Protein AF-A0AAX3D182-F1 (afdb_monomer)

Radius of gyration: 14.65 Å; Cα contacts (8 Å, |Δi|>4): 169; chains: 1; bounding box: 36×38×27 Å

Secondary structure (DSSP, 8-state):
--GGG--TT-EEEEEEEEESTTSS-EEEEEEEEEEEEE-SSEEEEESTTPPPEEEEHHHHTT-BSSPPPEEE-GGG-EEE--HHHHHHHT-

Structure (mmCIF, N/CA/C/O backbone):
data_AF-A0AAX3D182-F1
#
_entry.id   AF-A0AAX3D182-F1
#
loop_
_atom_site.group_PDB
_atom_site.id
_atom_site.type_symbol
_atom_site.label_atom_id
_atom_site.label_alt_id
_atom_site.label_comp_id
_atom_site.label_asym_id
_atom_site.label_entity_id
_atom_site.label_seq_id
_atom_site.pdbx_PDB_ins_code
_atom_site.Cartn_x
_atom_site.Cartn_y
_atom_site.Cartn_z
_atom_site.occupancy
_atom_site.B_iso_or_equiv
_atom_site.auth_seq_id
_atom_site.auth_comp_id
_atom_site.auth_asym_id
_atom_site.auth_atom_id
_atom_site.pdbx_PDB_model_num
ATOM 1 N N . MET A 1 1 ? -2.484 -6.531 2.171 1.00 89.94 1 MET A N 1
ATOM 2 C CA . MET A 1 1 ? -2.844 -7.701 1.336 1.00 89.94 1 MET A CA 1
ATOM 3 C C . MET A 1 1 ? -1.774 -8.779 1.458 1.00 89.94 1 MET A C 1
ATOM 5 O O . MET A 1 1 ? -0.693 -8.464 1.944 1.00 89.94 1 MET A O 1
ATOM 9 N N . LYS A 1 2 ? -2.055 -10.022 1.051 1.00 92.12 2 LYS A N 1
ATOM 10 C CA . LYS A 1 2 ? -1.031 -11.073 0.878 1.00 92.12 2 LYS A CA 1
ATOM 11 C C . LYS A 1 2 ? -0.688 -11.231 -0.606 1.00 92.12 2 LYS A C 1
ATOM 13 O O . LYS A 1 2 ? -1.549 -10.960 -1.438 1.00 92.12 2 LYS A O 1
ATOM 18 N N . ILE A 1 3 ? 0.530 -11.678 -0.926 1.00 92.75 3 ILE A N 1
ATOM 19 C CA . ILE A 1 3 ? 0.955 -11.911 -2.321 1.00 92.75 3 ILE A CA 1
ATOM 20 C C . ILE A 1 3 ? 0.079 -12.970 -2.993 1.00 92.75 3 ILE A C 1
ATOM 22 O O . ILE A 1 3 ? -0.340 -12.771 -4.123 1.00 92.75 3 ILE A O 1
ATOM 26 N N . SER A 1 4 ? -0.315 -14.018 -2.266 1.00 92.94 4 SER A N 1
ATOM 27 C CA . SER A 1 4 ? -1.198 -15.083 -2.769 1.00 92.94 4 SER A CA 1
ATOM 28 C C . SER A 1 4 ? -2.601 -14.630 -3.202 1.00 92.94 4 SER A C 1
ATOM 30 O O . SER A 1 4 ? -3.369 -15.438 -3.706 1.00 92.94 4 SER A O 1
ATOM 32 N N . GLN A 1 5 ? -2.967 -13.368 -2.961 1.00 93.19 5 GLN A N 1
ATOM 33 C CA . GLN A 1 5 ? -4.242 -12.773 -3.380 1.00 93.19 5 GLN A CA 1
ATOM 34 C C . GLN A 1 5 ? -4.079 -11.827 -4.579 1.00 93.19 5 GLN A C 1
ATOM 36 O O . GLN A 1 5 ? -5.032 -11.132 -4.929 1.00 93.19 5 GLN A O 1
ATOM 41 N N . LEU A 1 6 ? -2.863 -11.709 -5.117 1.00 95.06 6 LEU A N 1
ATOM 42 C CA . LEU A 1 6 ? -2.522 -10.818 -6.215 1.00 95.06 6 LEU A CA 1
ATOM 43 C C . LEU A 1 6 ? -2.352 -11.613 -7.499 1.00 95.06 6 LEU A C 1
ATOM 45 O O . LEU A 1 6 ? -1.780 -12.698 -7.505 1.00 95.06 6 LEU A O 1
ATOM 49 N N . GLU A 1 7 ? -2.792 -11.003 -8.588 1.00 96.25 7 GLU A N 1
ATOM 50 C CA . GLU A 1 7 ? -2.678 -11.533 -9.940 1.00 96.25 7 GLU A CA 1
ATOM 51 C C . GLU A 1 7 ? -2.149 -10.427 -10.859 1.00 96.25 7 GLU A C 1
ATOM 53 O 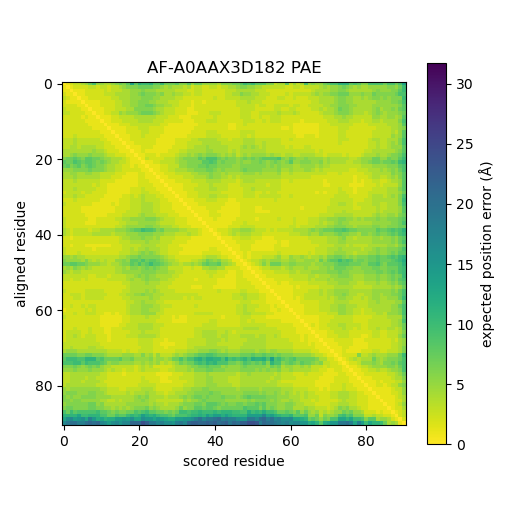O . GLU A 1 7 ? -2.362 -9.236 -10.602 1.00 96.25 7 GLU A O 1
ATOM 58 N N . ALA A 1 8 ? -1.450 -10.802 -11.930 1.00 96.62 8 ALA A N 1
ATOM 59 C CA . ALA A 1 8 ? -1.021 -9.848 -12.948 1.00 96.62 8 ALA A CA 1
ATOM 60 C C . ALA A 1 8 ? -2.240 -9.171 -13.602 1.00 96.62 8 ALA A C 1
ATOM 62 O O . ALA A 1 8 ? -3.269 -9.798 -13.837 1.00 96.62 8 ALA A O 1
ATOM 63 N N . GLY A 1 9 ? -2.144 -7.868 -13.860 1.00 95.44 9 GLY A N 1
ATOM 64 C CA . GLY A 1 9 ? -3.248 -7.028 -14.333 1.00 95.44 9 GLY A CA 1
ATOM 65 C C . GLY A 1 9 ? -4.187 -6.527 -13.228 1.00 95.44 9 GLY A C 1
ATOM 66 O O . GLY A 1 9 ? -4.967 -5.602 -13.463 1.00 95.44 9 GLY A O 1
ATOM 67 N N . MET A 1 10 ? -4.104 -7.067 -12.005 1.00 95.50 10 MET A N 1
ATOM 68 C CA . MET A 1 10 ? -4.949 -6.626 -10.897 1.00 95.50 10 MET A CA 1
ATOM 69 C C . MET A 1 10 ? -4.642 -5.173 -10.512 1.00 95.50 10 MET A C 1
ATOM 71 O O . MET A 1 10 ? -3.488 -4.784 -10.330 1.00 95.50 10 MET A O 1
ATOM 75 N N . SER A 1 11 ? -5.695 -4.376 -10.330 1.00 95.88 11 SER A N 1
ATOM 76 C CA . SER A 1 11 ? -5.591 -3.024 -9.777 1.00 95.88 11 SER A CA 1
ATOM 77 C C . SER A 1 11 ? -5.869 -3.041 -8.278 1.00 95.88 11 SER A C 1
ATOM 79 O O . SER A 1 11 ? -6.891 -3.550 -7.820 1.00 95.88 11 SER A O 1
ATOM 81 N N . VAL A 1 12 ? -4.948 -2.471 -7.511 1.00 96.50 12 VAL A N 1
ATOM 82 C CA . VAL A 1 12 ? -5.004 -2.366 -6.051 1.00 96.50 12 VAL A CA 1
ATOM 83 C C . VAL A 1 12 ? -4.675 -0.941 -5.625 1.00 96.50 12 VAL A C 1
ATOM 85 O O . VAL A 1 12 ? -4.251 -0.108 -6.421 1.00 96.50 12 VAL A O 1
ATOM 88 N N . TRP A 1 13 ? -4.863 -0.638 -4.348 1.00 97.38 13 TRP A N 1
ATOM 89 C CA . TRP A 1 13 ? -4.616 0.683 -3.789 1.00 97.38 13 TRP A CA 1
ATOM 90 C C . TRP A 1 13 ? -3.488 0.614 -2.774 1.00 97.38 13 TRP A C 1
ATOM 92 O O . TRP A 1 13 ? -3.619 -0.005 -1.712 1.00 97.38 13 TRP A O 1
ATOM 102 N N . SER A 1 14 ? -2.373 1.268 -3.095 1.00 95.94 14 SER A N 1
ATOM 103 C CA . SER A 1 14 ? -1.320 1.502 -2.114 1.00 95.94 14 SER A CA 1
ATOM 104 C C . SER A 1 14 ? -1.769 2.561 -1.117 1.00 95.94 14 SER A C 1
ATOM 106 O O . SER A 1 14 ? -2.445 3.522 -1.482 1.00 95.94 14 SER A O 1
ATOM 108 N N . VAL A 1 15 ? -1.407 2.370 0.149 1.00 96.56 15 VAL A N 1
ATOM 109 C CA . VAL A 1 15 ? -1.720 3.300 1.234 1.00 96.56 15 VAL A CA 1
ATOM 110 C C . VAL A 1 15 ? -0.426 3.601 1.966 1.00 96.56 15 VAL A C 1
ATOM 112 O O . VAL A 1 15 ? 0.201 2.692 2.510 1.00 96.56 15 VAL A O 1
ATOM 115 N N . SER A 1 16 ? -0.052 4.875 1.995 1.00 94.25 16 SER A N 1
ATOM 116 C CA . SER A 1 16 ? 1.189 5.343 2.610 1.00 94.25 16 SER A CA 1
ATOM 117 C C . SER A 1 16 ? 0.910 6.529 3.521 1.00 94.25 16 SER A C 1
ATOM 119 O O . SER A 1 16 ? 0.033 7.344 3.246 1.00 94.25 16 SER A O 1
ATOM 121 N N . ARG A 1 17 ? 1.674 6.645 4.610 1.00 95.06 17 ARG A N 1
ATOM 122 C CA . ARG A 1 17 ? 1.659 7.822 5.485 1.00 95.06 17 ARG A CA 1
ATOM 123 C C . ARG A 1 17 ? 2.929 8.626 5.243 1.00 95.06 17 ARG A C 1
ATOM 125 O O . ARG A 1 17 ? 4.023 8.094 5.402 1.00 95.06 17 ARG A O 1
ATOM 132 N N . VAL A 1 18 ? 2.781 9.896 4.888 1.00 95.38 18 VAL A N 1
ATOM 133 C CA . VAL A 1 18 ? 3.896 10.793 4.546 1.00 95.38 18 VAL A CA 1
ATOM 134 C C . VAL A 1 18 ? 3.774 12.114 5.298 1.00 95.38 18 VAL A C 1
ATOM 136 O O . VAL A 1 18 ? 2.723 12.412 5.865 1.00 95.38 18 VAL A O 1
ATOM 139 N N . ASN A 1 19 ? 4.851 12.898 5.313 1.00 96.56 19 ASN A N 1
ATOM 140 C CA . ASN A 1 19 ? 4.779 14.299 5.723 1.00 96.56 19 ASN A CA 1
ATOM 141 C C . ASN A 1 19 ? 4.076 15.125 4.644 1.00 96.56 19 ASN A C 1
ATOM 143 O O . ASN A 1 19 ? 4.257 14.882 3.450 1.00 96.56 19 ASN A O 1
ATOM 147 N N . MET A 1 20 ? 3.310 16.128 5.060 1.00 94.38 20 MET A N 1
ATOM 148 C CA . MET A 1 20 ? 2.773 17.130 4.146 1.00 94.38 20 MET A CA 1
ATOM 149 C C . MET A 1 20 ? 3.880 18.113 3.766 1.00 94.38 20 MET A C 1
ATOM 151 O O . MET A 1 20 ? 4.147 19.074 4.491 1.00 94.38 20 MET A O 1
ATOM 155 N N . GLY A 1 21 ? 4.548 17.846 2.642 1.00 90.81 21 GLY A N 1
ATOM 156 C CA . GLY A 1 21 ? 5.693 18.635 2.189 1.00 90.81 21 GLY A CA 1
ATOM 157 C C . GLY A 1 21 ? 6.793 18.676 3.251 1.00 90.81 21 GLY A C 1
ATOM 158 O O . GLY A 1 21 ? 7.170 17.643 3.803 1.00 90.81 21 GLY A O 1
ATOM 159 N N . ASN A 1 22 ? 7.254 19.882 3.579 1.00 94.69 22 ASN A N 1
ATOM 160 C CA . ASN A 1 22 ? 8.323 20.108 4.556 1.00 94.69 22 ASN A CA 1
ATOM 161 C C . ASN A 1 22 ? 7.820 20.237 6.008 1.00 94.69 22 ASN A C 1
ATOM 163 O O . ASN A 1 22 ? 8.567 20.673 6.879 1.00 94.69 22 ASN A O 1
ATOM 167 N N . THR A 1 23 ? 6.559 19.897 6.289 1.00 92.75 23 THR A N 1
ATOM 168 C CA . THR A 1 23 ? 5.991 19.984 7.645 1.00 92.75 23 THR A CA 1
ATOM 169 C C . THR A 1 23 ? 6.161 18.680 8.430 1.00 92.75 23 THR A C 1
ATOM 171 O O . THR A 1 23 ? 6.456 17.621 7.875 1.00 92.75 23 THR A O 1
ATOM 174 N N . THR A 1 24 ? 5.928 18.736 9.742 1.00 94.06 24 THR A N 1
ATOM 175 C CA . THR A 1 24 ? 5.827 17.542 10.602 1.00 94.06 24 THR A CA 1
ATOM 176 C C . THR A 1 24 ? 4.438 16.895 10.562 1.00 94.06 24 THR A C 1
ATOM 178 O O . THR A 1 24 ? 4.260 15.791 11.084 1.00 94.06 24 THR A O 1
ATOM 181 N N . LEU A 1 25 ? 3.457 17.555 9.932 1.00 94.25 25 LEU A N 1
ATOM 182 C CA . LEU A 1 25 ? 2.087 17.069 9.821 1.00 94.25 25 LEU A CA 1
ATOM 183 C C . LEU A 1 25 ? 2.042 15.840 8.914 1.00 94.25 25 LEU A C 1
ATOM 185 O O . LEU A 1 25 ? 2.588 15.837 7.808 1.00 94.25 25 LEU A O 1
ATOM 189 N N . LYS A 1 26 ? 1.382 14.782 9.385 1.00 95.44 26 LYS A N 1
ATOM 190 C CA . LYS A 1 26 ? 1.256 13.522 8.653 1.00 95.44 26 LYS A CA 1
ATOM 191 C C . LYS A 1 26 ? -0.045 13.502 7.865 1.00 95.44 26 LYS A C 1
ATOM 193 O O . LYS A 1 26 ? -1.081 13.925 8.354 1.00 95.44 26 LYS A O 1
ATOM 198 N N . THR A 1 27 ? -0.001 12.928 6.673 1.00 97.25 27 THR A N 1
ATOM 199 C CA . THR A 1 27 ? -1.192 12.671 5.863 1.00 97.25 27 THR A CA 1
ATOM 200 C C . THR A 1 27 ? -1.138 11.271 5.268 1.00 97.25 27 THR A C 1
ATOM 202 O O . THR A 1 27 ? -0.056 10.711 5.054 1.00 97.25 27 THR A O 1
ATOM 205 N N . VAL A 1 28 ? -2.306 10.683 5.031 1.00 97.19 28 VAL A N 1
ATOM 206 C CA . VAL A 1 28 ? -2.451 9.430 4.292 1.00 97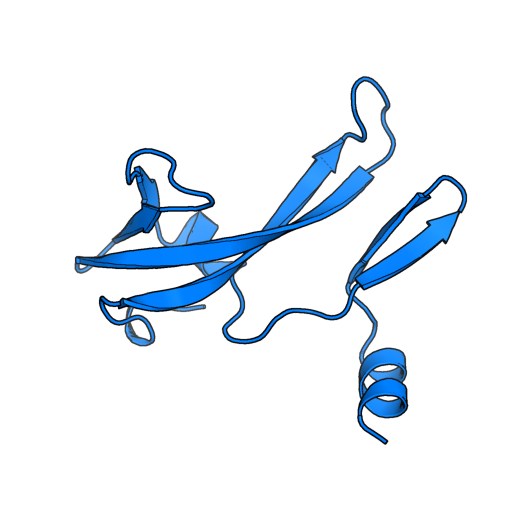.19 28 VAL A CA 1
ATOM 207 C C . VAL A 1 28 ? -2.628 9.740 2.810 1.00 97.19 28 VAL A C 1
ATOM 209 O O . VAL A 1 28 ? -3.547 10.453 2.419 1.00 97.19 28 VAL A O 1
ATOM 212 N N . VAL A 1 29 ? -1.770 9.151 1.983 1.00 94.94 29 VAL A N 1
ATOM 213 C CA . VAL A 1 29 ? -1.859 9.201 0.521 1.00 94.94 29 VAL A CA 1
ATOM 214 C C . VAL A 1 29 ? -2.224 7.827 -0.003 1.00 94.94 29 VAL A C 1
ATOM 216 O O . VAL A 1 29 ? -1.783 6.800 0.525 1.00 94.94 29 VAL A O 1
ATOM 219 N N . VAL A 1 30 ? -3.044 7.819 -1.047 1.00 96.00 30 VAL A N 1
ATOM 220 C CA . VAL A 1 30 ? -3.562 6.602 -1.656 1.00 96.00 30 VAL A CA 1
ATOM 221 C C . VAL A 1 30 ? -3.361 6.694 -3.159 1.00 96.00 30 VAL A C 1
ATOM 223 O O . VAL A 1 30 ? -3.821 7.649 -3.784 1.00 96.00 30 VAL A O 1
ATOM 226 N N . HIS A 1 31 ? -2.695 5.696 -3.736 1.00 94.88 31 HIS A N 1
ATOM 227 C CA . HIS A 1 31 ? -2.420 5.643 -5.172 1.00 94.88 31 HIS A CA 1
ATOM 228 C C . HIS A 1 31 ? -2.904 4.319 -5.764 1.00 94.88 31 HIS A C 1
ATOM 230 O O . HIS A 1 31 ? -2.653 3.274 -5.149 1.00 94.88 31 HIS A O 1
ATOM 236 N N . PRO A 1 32 ? -3.560 4.337 -6.939 1.00 95.94 32 PRO A N 1
ATOM 237 C CA . PRO A 1 32 ? -3.848 3.117 -7.671 1.00 95.94 32 PRO A CA 1
ATOM 238 C C . PRO A 1 32 ? -2.535 2.521 -8.185 1.00 95.94 32 PRO A C 1
ATOM 240 O O . PRO A 1 32 ? -1.673 3.228 -8.710 1.00 95.94 32 PRO A O 1
ATOM 243 N N . VAL A 1 33 ? -2.388 1.217 -8.006 1.00 96.50 33 VAL A N 1
ATOM 244 C CA . VAL A 1 33 ? -1.226 0.429 -8.400 1.00 96.50 33 VAL A CA 1
ATOM 245 C C . VAL A 1 33 ? -1.722 -0.741 -9.234 1.00 96.50 33 VAL A C 1
ATOM 247 O O . VAL A 1 33 ? -2.644 -1.443 -8.826 1.00 96.50 33 VAL A O 1
ATOM 250 N N . VAL A 1 34 ? -1.103 -0.952 -10.388 1.00 97.06 34 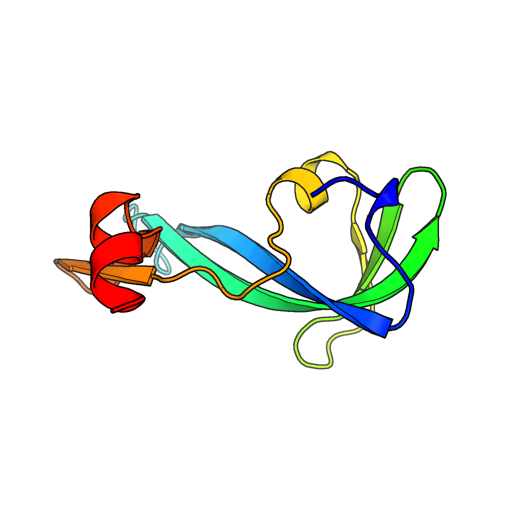VAL A N 1
ATOM 251 C CA . VAL A 1 34 ? -1.384 -2.082 -11.272 1.00 97.06 34 VAL A CA 1
ATOM 252 C C . VAL A 1 34 ? -0.264 -3.097 -11.116 1.00 97.06 34 VAL A C 1
ATOM 254 O O . VAL A 1 34 ? 0.915 -2.759 -11.258 1.00 97.06 34 VAL A O 1
ATOM 257 N N . ILE A 1 35 ? -0.633 -4.334 -10.802 1.00 97.44 35 ILE A N 1
ATOM 258 C CA . ILE A 1 35 ? 0.301 -5.455 -10.744 1.00 97.44 35 ILE A CA 1
ATOM 259 C C . ILE A 1 35 ? 0.671 -5.846 -12.173 1.00 97.44 35 ILE A C 1
ATOM 261 O O . ILE A 1 35 ? -0.205 -6.086 -12.996 1.00 97.44 35 ILE A O 1
ATOM 265 N N . VAL A 1 36 ? 1.964 -5.909 -12.466 1.00 97.38 36 VAL A N 1
ATOM 266 C CA . VAL A 1 36 ? 2.488 -6.337 -13.770 1.00 97.38 36 VAL A CA 1
ATOM 267 C C . VAL A 1 36 ? 2.891 -7.805 -13.705 1.00 97.38 36 VAL A C 1
ATOM 269 O O . VAL A 1 36 ? 2.518 -8.580 -14.574 1.00 97.38 36 VAL A O 1
ATOM 272 N N . GLU A 1 37 ? 3.585 -8.201 -12.636 1.00 97.25 37 GLU A N 1
ATOM 273 C CA . GLU A 1 37 ? 4.038 -9.578 -12.417 1.00 97.25 37 GLU A CA 1
ATOM 274 C C . GLU A 1 37 ? 3.915 -9.960 -10.942 1.00 97.25 37 GLU A C 1
ATOM 276 O O . GLU A 1 37 ? 4.066 -9.118 -10.048 1.00 97.25 37 GLU A O 1
ATOM 281 N N . VAL A 1 38 ? 3.698 -11.250 -10.692 1.00 97.06 38 VAL A N 1
ATOM 282 C CA . VAL A 1 38 ? 3.631 -11.839 -9.353 1.00 97.06 38 VAL A CA 1
ATOM 283 C C . VAL A 1 38 ? 4.706 -12.912 -9.243 1.00 97.06 38 VAL A C 1
ATOM 285 O O . VAL A 1 38 ? 4.791 -13.792 -10.092 1.00 97.06 38 VAL A O 1
ATOM 288 N N . HIS A 1 39 ? 5.514 -12.823 -8.191 1.00 95.81 39 HIS A N 1
ATOM 289 C CA . HIS A 1 39 ? 6.573 -13.769 -7.845 1.00 95.81 39 HIS A CA 1
ATOM 290 C C . HIS A 1 39 ? 6.334 -14.284 -6.419 1.00 95.81 39 HIS A C 1
ATOM 292 O O . HIS A 1 39 ? 5.558 -13.690 -5.669 1.00 95.81 39 HIS A O 1
ATOM 298 N N . ASP A 1 40 ? 7.041 -15.333 -5.999 1.00 91.88 40 ASP A N 1
ATOM 299 C CA . ASP A 1 40 ? 6.795 -15.984 -4.699 1.00 91.88 40 ASP A CA 1
ATOM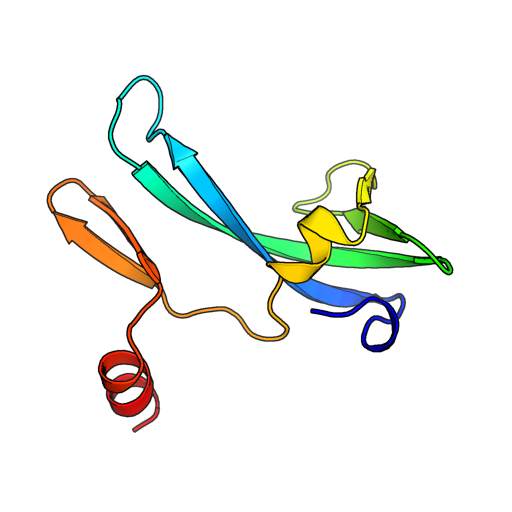 300 C C . ASP A 1 40 ? 6.924 -15.040 -3.490 1.00 91.88 40 ASP A C 1
ATOM 302 O O . ASP A 1 40 ? 6.175 -15.153 -2.524 1.00 91.88 40 ASP A O 1
ATOM 306 N N . ASN A 1 41 ? 7.867 -14.092 -3.536 1.00 94.00 41 ASN A N 1
ATOM 307 C CA . ASN A 1 41 ? 8.194 -13.205 -2.410 1.00 94.00 41 ASN A CA 1
ATOM 308 C C . ASN A 1 41 ? 8.015 -11.706 -2.705 1.00 94.00 41 ASN A C 1
ATOM 310 O O . ASN A 1 41 ? 8.284 -10.858 -1.845 1.00 94.00 41 ASN A O 1
ATOM 314 N N . HIS A 1 42 ? 7.619 -11.347 -3.926 1.00 95.94 42 HIS A N 1
ATOM 315 C CA . HIS A 1 42 ? 7.431 -9.956 -4.321 1.00 95.94 42 HIS A CA 1
ATOM 316 C C . HIS A 1 42 ? 6.489 -9.826 -5.516 1.00 95.94 42 HIS A C 1
ATOM 318 O O . HIS A 1 42 ? 6.181 -10.793 -6.200 1.00 95.94 42 HIS A O 1
ATOM 324 N N . VAL A 1 43 ? 6.074 -8.596 -5.802 1.00 97.12 43 VAL A N 1
ATOM 325 C CA . VAL A 1 43 ? 5.384 -8.259 -7.051 1.00 97.12 43 VAL A CA 1
ATOM 326 C C . VAL A 1 43 ? 6.134 -7.160 -7.781 1.00 97.12 43 VAL A C 1
ATOM 328 O O . VAL A 1 43 ? 6.783 -6.315 -7.153 1.00 97.12 43 VAL A O 1
ATOM 331 N N . ILE A 1 44 ? 6.030 -7.160 -9.104 1.00 97.69 44 ILE A N 1
ATOM 332 C CA . ILE A 1 44 ? 6.404 -6.017 -9.929 1.00 97.69 44 ILE A CA 1
ATOM 333 C C . ILE A 1 44 ? 5.126 -5.246 -10.217 1.00 97.69 44 ILE A C 1
ATOM 335 O O . ILE A 1 44 ? 4.154 -5.808 -10.717 1.00 97.69 44 ILE A O 1
ATOM 339 N N . ALA A 1 45 ? 5.101 -3.963 -9.872 1.00 97.06 45 ALA A N 1
ATOM 340 C CA . ALA A 1 45 ? 3.914 -3.142 -10.034 1.00 97.06 45 ALA A CA 1
ATOM 341 C C . ALA A 1 45 ? 4.258 -1.729 -10.498 1.00 97.06 45 ALA A C 1
ATOM 343 O O . ALA A 1 45 ? 5.348 -1.213 -10.241 1.00 97.06 45 ALA A O 1
ATOM 344 N N . THR A 1 46 ? 3.311 -1.089 -11.171 1.00 96.81 46 THR A N 1
ATOM 345 C CA . THR A 1 46 ? 3.421 0.294 -11.640 1.00 96.81 46 THR A CA 1
ATOM 346 C C . THR A 1 46 ? 2.285 1.138 -11.081 1.00 96.81 46 THR A C 1
ATOM 348 O O . THR A 1 46 ? 1.207 0.643 -10.757 1.00 96.81 46 THR A O 1
ATOM 351 N N . TRP A 1 47 ? 2.532 2.434 -10.952 1.00 93.81 47 TRP A N 1
ATOM 352 C CA . TRP A 1 47 ? 1.530 3.417 -10.580 1.00 93.81 47 TRP A CA 1
ATOM 353 C C . TRP A 1 47 ? 1.718 4.663 -11.442 1.00 93.81 47 TRP A C 1
ATOM 355 O O . TRP A 1 47 ? 2.849 5.087 -11.680 1.00 93.81 47 TRP A O 1
ATOM 365 N N . ASN A 1 48 ? 0.612 5.250 -11.904 1.00 89.31 48 ASN A N 1
ATOM 366 C CA . ASN A 1 48 ? 0.592 6.507 -12.663 1.00 89.31 48 ASN A CA 1
ATOM 367 C C . ASN A 1 48 ? 1.569 6.560 -13.861 1.00 89.31 48 ASN A C 1
ATOM 369 O O . ASN A 1 48 ? 2.247 7.563 -14.065 1.00 89.31 48 ASN A O 1
ATOM 373 N N . GLY A 1 49 ? 1.701 5.460 -14.611 1.00 85.44 49 GLY A N 1
ATOM 374 C CA . GLY A 1 49 ? 2.578 5.387 -15.788 1.00 85.44 49 GLY A CA 1
ATOM 375 C C . GLY A 1 49 ? 4.081 5.385 -15.486 1.00 85.44 49 GLY A C 1
ATOM 376 O O . GLY A 1 49 ? 4.887 5.402 -16.412 1.00 85.44 49 GLY A O 1
ATOM 377 N N . ASN A 1 50 ? 4.483 5.341 -14.213 1.00 92.75 50 ASN A N 1
ATOM 378 C CA . ASN A 1 50 ? 5.890 5.206 -13.850 1.00 92.75 50 ASN A CA 1
ATOM 379 C C . ASN A 1 50 ? 6.445 3.840 -14.277 1.00 92.75 50 ASN A C 1
ATOM 381 O O . ASN A 1 50 ? 5.710 2.856 -14.381 1.00 92.75 50 ASN A O 1
ATOM 385 N N . ALA A 1 51 ? 7.765 3.748 -14.444 1.00 95.38 51 ALA A N 1
ATOM 386 C CA . ALA A 1 51 ? 8.419 2.463 -14.678 1.00 95.38 51 ALA A CA 1
ATOM 387 C C . ALA A 1 51 ? 8.041 1.451 -13.571 1.00 95.38 51 ALA A C 1
ATOM 389 O O . ALA A 1 51 ? 8.041 1.832 -12.390 1.00 95.38 51 ALA A O 1
ATOM 390 N N . PRO A 1 52 ? 7.715 0.190 -13.916 1.00 96.69 52 PRO A N 1
ATOM 391 C CA . PRO A 1 52 ? 7.393 -0.832 -12.929 1.00 96.69 52 PRO A CA 1
ATOM 392 C C . PRO A 1 52 ? 8.530 -1.031 -11.923 1.00 96.69 52 PRO A C 1
ATOM 394 O O . PRO A 1 52 ? 9.710 -0.978 -12.269 1.00 96.69 52 PRO A O 1
ATOM 397 N N . ARG A 1 53 ? 8.174 -1.244 -10.655 1.00 96.94 53 ARG A N 1
ATOM 398 C CA . ARG A 1 53 ? 9.127 -1.447 -9.558 1.00 96.94 53 ARG A CA 1
ATOM 399 C C . ARG A 1 53 ? 8.776 -2.682 -8.747 1.00 96.94 53 ARG A C 1
ATOM 401 O O . ARG A 1 53 ? 7.616 -3.077 -8.660 1.00 96.94 53 ARG A O 1
ATOM 408 N N . ARG A 1 54 ? 9.800 -3.249 -8.110 1.00 96.81 54 ARG A N 1
ATOM 409 C CA . ARG A 1 54 ? 9.678 -4.366 -7.175 1.00 96.81 54 ARG A CA 1
ATOM 410 C C . ARG A 1 54 ? 9.144 -3.898 -5.823 1.00 96.81 54 ARG A C 1
ATOM 412 O O . ARG A 1 54 ? 9.716 -3.003 -5.205 1.00 96.81 54 ARG A O 1
ATOM 419 N N . PHE A 1 55 ? 8.106 -4.570 -5.335 1.00 95.81 55 PHE A N 1
ATOM 420 C CA . PHE A 1 55 ? 7.539 -4.379 -4.002 1.00 95.81 55 PHE A CA 1
ATOM 421 C C . PHE A 1 55 ? 7.517 -5.709 -3.253 1.00 95.81 55 PHE A C 1
ATOM 423 O O . PHE A 1 55 ? 6.983 -6.695 -3.749 1.00 95.81 55 PHE A O 1
ATOM 430 N N . GLY A 1 56 ? 8.105 -5.738 -2.058 1.00 95.81 56 GLY A N 1
ATOM 431 C CA . GLY A 1 56 ? 8.074 -6.911 -1.181 1.00 95.81 56 GLY A CA 1
ATOM 432 C C . GLY A 1 56 ? 6.853 -6.935 -0.257 1.00 95.81 56 GLY A C 1
ATOM 433 O O .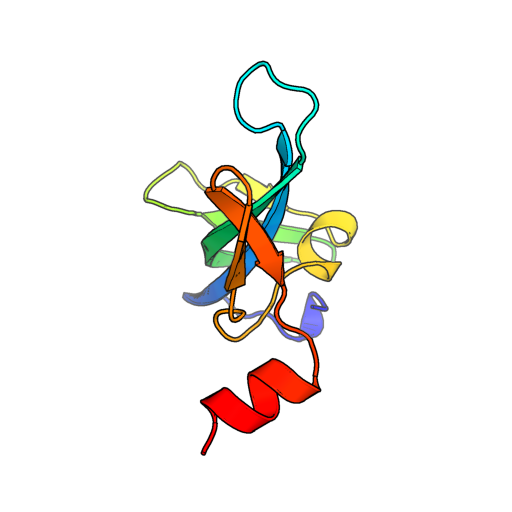 GLY A 1 56 ? 6.120 -5.949 -0.122 1.00 95.81 56 GLY A O 1
ATOM 434 N N . GLU A 1 57 ? 6.678 -8.050 0.451 1.00 94.44 57 GLU A N 1
ATOM 435 C CA . GLU A 1 57 ? 5.551 -8.285 1.368 1.00 94.44 57 GLU A CA 1
ATOM 436 C C . GLU A 1 57 ? 5.346 -7.189 2.421 1.00 94.44 57 GLU A C 1
ATOM 438 O O . GLU A 1 57 ? 4.211 -6.821 2.736 1.00 94.44 57 GLU A O 1
ATOM 443 N N . SER A 1 58 ? 6.439 -6.631 2.949 1.00 93.06 58 SER A N 1
ATOM 444 C CA . SER A 1 58 ? 6.404 -5.590 3.982 1.00 93.06 58 SER A CA 1
ATOM 445 C C . SER A 1 58 ? 5.657 -4.331 3.538 1.00 93.06 58 SER A C 1
ATOM 447 O O . SER A 1 58 ? 5.072 -3.648 4.380 1.00 93.06 58 SER A O 1
ATOM 449 N N . VAL A 1 59 ? 5.637 -4.052 2.233 1.00 93.38 59 VAL A N 1
ATOM 450 C CA . VAL A 1 59 ? 4.897 -2.943 1.625 1.00 93.38 59 VAL A CA 1
ATOM 451 C C . VAL A 1 59 ? 3.490 -3.397 1.233 1.00 93.38 59 VAL A C 1
ATOM 453 O O . VAL A 1 59 ? 2.503 -2.754 1.598 1.00 93.38 59 VAL A O 1
ATOM 456 N N . ILE A 1 60 ? 3.381 -4.546 0.560 1.00 94.69 60 ILE A N 1
ATOM 457 C CA . ILE A 1 60 ? 2.115 -5.102 0.051 1.00 94.69 60 ILE A CA 1
ATOM 458 C C . ILE A 1 60 ? 1.099 -5.349 1.179 1.00 94.69 60 ILE A C 1
ATOM 460 O O . ILE A 1 60 ? -0.116 -5.208 0.984 1.00 94.69 60 ILE A O 1
ATOM 464 N N . LYS A 1 61 ? 1.558 -5.654 2.401 1.00 94.50 61 LYS A N 1
ATOM 465 C CA . LYS A 1 61 ? 0.669 -5.841 3.560 1.00 94.50 61 LYS A CA 1
ATOM 466 C C . LYS A 1 61 ? -0.245 -4.637 3.813 1.00 94.50 61 LYS A C 1
ATOM 468 O O . LYS A 1 61 ? -1.392 -4.838 4.214 1.00 94.50 61 LYS A O 1
ATOM 473 N N . GLY A 1 62 ? 0.216 -3.421 3.508 1.00 93.81 62 GLY A N 1
ATOM 474 C CA . GLY A 1 62 ? -0.549 -2.181 3.665 1.00 93.81 62 GLY A CA 1
ATOM 475 C C . GLY A 1 62 ? -1.558 -1.905 2.546 1.00 93.81 62 GLY A C 1
ATOM 476 O O . GLY A 1 62 ? -2.490 -1.127 2.751 1.00 93.81 62 GLY A O 1
ATOM 477 N N . TRP A 1 63 ? -1.412 -2.551 1.387 1.00 96.38 63 TRP A N 1
ATOM 478 C CA . TRP A 1 63 ? -2.280 -2.323 0.230 1.00 96.38 63 TRP A CA 1
ATOM 479 C C . TRP A 1 63 ? -3.701 -2.842 0.460 1.00 96.38 63 TRP A C 1
ATOM 481 O O . TRP A 1 63 ? -3.935 -3.735 1.289 1.00 96.38 63 TRP A O 1
ATOM 491 N N . LYS A 1 64 ? -4.647 -2.275 -0.291 1.00 95.94 64 LYS A N 1
ATOM 492 C CA . LYS A 1 64 ? -6.083 -2.573 -0.247 1.00 95.94 64 LYS A CA 1
ATOM 493 C C . LYS A 1 64 ? -6.585 -2.969 -1.633 1.00 95.94 64 LYS A C 1
ATOM 495 O O . LYS A 1 64 ? -6.126 -2.425 -2.628 1.00 95.94 64 LYS A O 1
ATOM 500 N N . LYS A 1 65 ? -7.533 -3.906 -1.688 1.00 95.19 65 LYS A N 1
ATOM 501 C CA . LYS A 1 65 ? -8.198 -4.307 -2.937 1.00 95.19 65 LYS A CA 1
ATOM 502 C C . LYS A 1 65 ? -9.080 -3.178 -3.476 1.00 95.19 65 LYS A C 1
ATOM 504 O O . LYS A 1 65 ? -8.989 -2.813 -4.638 1.00 95.19 65 LYS A O 1
ATOM 509 N N . GLU A 1 66 ? -9.882 -2.590 -2.599 1.00 94.50 66 GLU A N 1
ATOM 510 C CA . GLU A 1 66 ? -10.784 -1.484 -2.918 1.00 94.50 66 GLU A CA 1
ATOM 511 C C . GLU A 1 66 ? -10.201 -0.146 -2.471 1.00 94.50 66 GLU A C 1
ATOM 513 O O . GLU A 1 66 ? -9.363 -0.093 -1.561 1.00 94.50 66 GLU A O 1
ATOM 518 N N . LYS A 1 67 ? -10.664 0.942 -3.099 1.00 94.94 67 LYS A N 1
ATOM 519 C CA . LYS A 1 67 ? -10.222 2.296 -2.768 1.00 94.94 67 LYS A CA 1
ATOM 520 C C . LYS A 1 67 ? -10.643 2.621 -1.332 1.00 94.94 67 LYS A C 1
ATOM 522 O O . LYS A 1 67 ? -11.841 2.688 -1.063 1.00 94.94 67 LYS A O 1
ATOM 527 N N . PRO A 1 68 ? -9.707 2.844 -0.396 1.00 95.19 68 PRO A N 1
ATOM 528 C CA . PRO A 1 68 ? -10.081 3.216 0.958 1.00 95.19 68 PRO A CA 1
ATOM 529 C C . PRO A 1 68 ? -10.716 4.610 0.980 1.00 95.19 68 PRO A C 1
ATOM 531 O O . PRO A 1 68 ? -10.223 5.542 0.343 1.00 95.19 68 PRO A O 1
ATOM 534 N N . LEU A 1 69 ? -11.779 4.756 1.771 1.00 95.88 69 LEU A N 1
ATOM 535 C CA . LEU A 1 69 ? -12.365 6.056 2.075 1.00 95.88 69 LEU A CA 1
ATOM 536 C C . LEU A 1 69 ? -11.401 6.873 2.943 1.00 95.88 69 LEU A C 1
ATOM 538 O O . LEU A 1 69 ? -10.906 6.385 3.968 1.00 95.88 69 LEU A O 1
ATOM 542 N N . LEU A 1 70 ? -11.154 8.112 2.521 1.00 96.31 70 LEU A N 1
ATOM 543 C CA . LEU A 1 70 ? -10.359 9.086 3.257 1.00 96.31 70 LEU A CA 1
ATOM 544 C C . LEU A 1 70 ? -11.256 10.190 3.800 1.00 96.31 70 LEU A C 1
ATOM 546 O O . LEU A 1 70 ? -12.135 10.677 3.092 1.00 96.31 70 LEU A O 1
ATOM 550 N N . ILE A 1 71 ? -10.982 10.600 5.032 1.00 96.44 71 ILE A N 1
ATOM 551 C CA . ILE A 1 71 ? -11.619 11.744 5.677 1.00 96.44 71 ILE A CA 1
ATOM 552 C C . ILE A 1 71 ? -10.599 12.868 5.755 1.00 96.44 71 ILE A C 1
ATOM 554 O O . ILE A 1 71 ? -9.453 12.649 6.162 1.00 96.44 71 ILE A O 1
ATOM 558 N N . ARG A 1 72 ? -11.025 14.061 5.343 1.00 94.44 72 ARG A N 1
ATOM 559 C CA . ARG A 1 72 ? -10.229 15.279 5.447 1.00 94.44 72 ARG A CA 1
ATOM 560 C C . ARG A 1 72 ? -10.331 15.825 6.865 1.00 94.44 72 ARG A C 1
ATOM 562 O O . ARG A 1 72 ? -11.429 16.067 7.355 1.00 94.44 72 ARG A O 1
ATOM 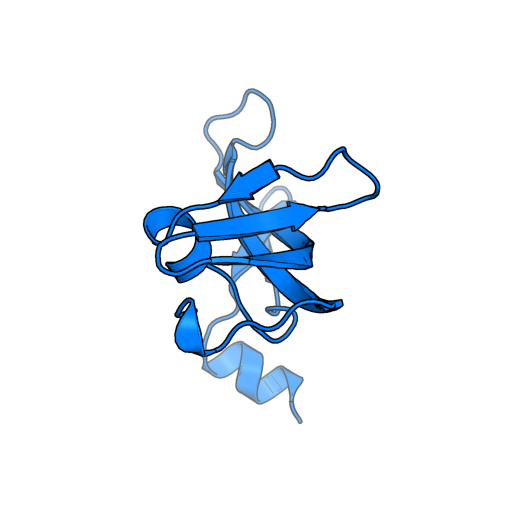569 N N . GLU A 1 73 ? -9.189 16.031 7.499 1.00 91.56 73 GLU A N 1
ATOM 570 C CA . GLU A 1 73 ? -9.082 16.658 8.811 1.00 91.56 73 GLU A CA 1
ATOM 571 C C . GLU A 1 73 ? -8.733 18.148 8.686 1.00 91.56 73 GLU A C 1
ATOM 573 O O . GLU A 1 73 ? -8.589 18.705 7.586 1.00 91.56 73 GLU A O 1
ATOM 578 N N . GLY A 1 74 ? -8.581 18.806 9.839 1.00 86.62 74 GLY A N 1
ATOM 579 C CA . GLY A 1 74 ? -8.063 20.167 9.914 1.00 86.62 74 GLY A CA 1
ATOM 580 C C . GLY A 1 74 ? -6.738 20.312 9.157 1.00 86.62 74 GLY A C 1
ATOM 581 O O . GLY A 1 74 ? -5.945 19.375 9.056 1.00 86.62 74 GLY A O 1
ATOM 582 N N . PHE A 1 75 ? -6.505 21.497 8.588 1.00 86.38 75 PHE A N 1
ATOM 583 C CA . PHE A 1 75 ? -5.299 21.813 7.807 1.00 86.38 75 PHE A CA 1
ATOM 584 C C . PHE A 1 75 ? -5.086 20.951 6.545 1.00 86.38 75 PHE A C 1
ATOM 586 O O . PHE A 1 75 ? -4.003 20.954 5.967 1.00 86.38 75 PHE A O 1
ATOM 593 N N . GLY A 1 76 ? -6.117 20.239 6.072 1.00 90.06 76 GLY A N 1
ATOM 594 C CA . GLY A 1 76 ? -6.066 19.488 4.812 1.00 90.06 76 GLY A CA 1
ATOM 595 C C . GLY A 1 76 ? -5.364 18.132 4.889 1.00 90.06 76 GLY A C 1
ATOM 596 O O . GLY A 1 76 ? -5.124 17.522 3.848 1.00 90.06 76 GLY A O 1
ATOM 597 N N . GLN A 1 77 ? -5.060 17.652 6.096 1.00 95.00 77 GLN A N 1
ATOM 598 C CA . GLN A 1 77 ? -4.585 16.288 6.315 1.00 95.00 77 GLN A CA 1
ATOM 599 C C . GLN A 1 77 ? -5.667 15.279 5.934 1.00 95.00 77 GLN A C 1
ATOM 601 O O . GLN A 1 77 ? -6.860 15.562 6.023 1.00 95.00 77 GLN A O 1
ATOM 606 N N . MET A 1 78 ? -5.247 14.088 5.529 1.00 96.81 78 MET A N 1
ATOM 607 C CA . MET A 1 78 ? -6.146 12.979 5.240 1.00 96.81 78 MET A CA 1
ATOM 608 C C . MET A 1 78 ? -5.858 11.830 6.196 1.00 96.81 78 MET A C 1
ATOM 610 O O . MET A 1 78 ? -4.698 11.470 6.421 1.00 96.81 78 MET A O 1
ATOM 614 N N . ARG A 1 79 ? -6.919 11.192 6.685 1.00 95.81 79 ARG A N 1
ATOM 615 C CA . ARG A 1 79 ? -6.844 9.926 7.420 1.00 95.81 79 ARG A CA 1
ATOM 616 C C . ARG A 1 79 ? -7.751 8.877 6.801 1.00 95.81 79 ARG A C 1
ATOM 618 O O . ARG A 1 79 ? -8.674 9.191 6.055 1.00 95.81 79 ARG A O 1
ATOM 625 N N . LEU A 1 80 ? -7.504 7.615 7.141 1.00 95.88 80 LEU A N 1
ATOM 626 C CA . LEU A 1 80 ? -8.441 6.543 6.820 1.00 95.88 80 LEU A CA 1
ATOM 627 C C . LEU A 1 80 ? -9.740 6.748 7.609 1.00 95.88 80 LEU A C 1
ATOM 629 O O . LEU A 1 80 ? -9.701 7.080 8.796 1.00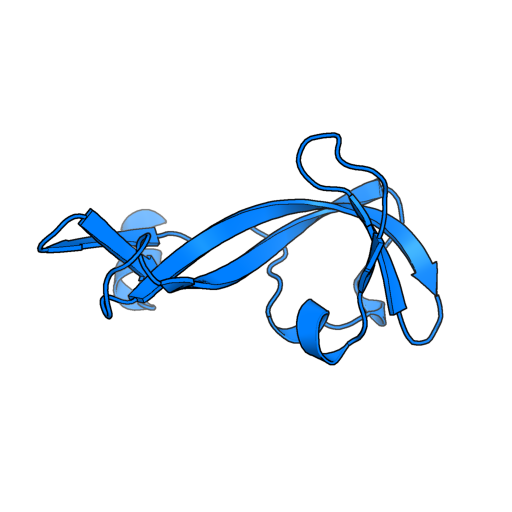 95.88 80 LEU A O 1
ATOM 633 N N . ALA A 1 81 ? -10.872 6.515 6.949 1.00 95.69 81 ALA A N 1
ATOM 634 C CA . ALA A 1 81 ? -12.169 6.491 7.612 1.00 95.69 81 ALA A CA 1
ATOM 635 C C . ALA A 1 81 ? -12.237 5.377 8.672 1.00 95.69 81 ALA A C 1
ATOM 637 O O . ALA A 1 81 ? -11.702 4.274 8.464 1.00 95.69 81 ALA A O 1
ATOM 638 N N . THR A 1 82 ? -12.916 5.654 9.785 1.00 94.31 82 THR A N 1
ATOM 639 C CA . THR A 1 82 ? -13.235 4.667 10.820 1.00 94.31 82 THR A CA 1
ATOM 640 C C . THR A 1 82 ? -14.264 3.658 10.308 1.00 94.31 82 THR A C 1
ATOM 642 O O . THR A 1 82 ? -14.752 3.733 9.175 1.00 94.31 82 THR A O 1
ATOM 645 N N . ARG A 1 83 ? -14.575 2.649 11.126 1.00 91.75 83 ARG A N 1
ATOM 646 C CA . ARG A 1 83 ? -15.569 1.635 10.764 1.00 91.75 83 ARG A CA 1
ATOM 647 C C . ARG A 1 83 ? -16.965 2.248 10.648 1.00 91.75 83 ARG A C 1
ATOM 649 O O . ARG A 1 83 ? -17.691 1.909 9.720 1.00 91.75 83 ARG A O 1
ATOM 656 N N . GLU A 1 84 ? -17.306 3.148 11.562 1.00 93.50 84 GLU A N 1
ATOM 657 C CA . GLU A 1 84 ? -18.586 3.850 11.616 1.00 93.50 84 GLU A CA 1
ATOM 658 C C . GLU A 1 84 ? -18.748 4.724 10.371 1.00 93.50 84 GLU A C 1
ATOM 660 O O . GLU A 1 84 ? -19.719 4.574 9.640 1.00 93.50 84 GLU A O 1
ATOM 665 N N . GLU A 1 85 ? -17.748 5.547 10.048 1.00 93.38 85 GLU A N 1
ATOM 666 C CA . GLU A 1 85 ? -17.775 6.433 8.876 1.00 93.38 85 GLU A CA 1
ATOM 667 C C . GLU A 1 85 ? -17.943 5.660 7.558 1.00 93.38 85 GLU A C 1
ATOM 669 O O . GLU A 1 85 ? -18.697 6.080 6.681 1.00 93.38 85 GLU A O 1
ATOM 674 N N . LYS A 1 86 ? -17.302 4.491 7.424 1.00 91.56 86 LYS A N 1
ATOM 675 C CA . LYS A 1 86 ? -17.502 3.610 6.259 1.00 91.56 86 LYS A CA 1
ATOM 676 C C . LYS A 1 86 ? -18.917 3.044 6.189 1.00 91.56 86 LYS A C 1
ATOM 678 O O . LYS A 1 86 ? -19.462 2.933 5.098 1.00 91.56 86 LYS A O 1
ATOM 683 N N . ALA A 1 87 ? -19.497 2.676 7.332 1.00 89.50 87 ALA A N 1
ATOM 684 C CA . ALA A 1 87 ? -20.856 2.148 7.394 1.00 89.50 87 ALA A CA 1
ATOM 685 C C . ALA A 1 87 ? -21.908 3.215 7.057 1.00 89.50 87 ALA A C 1
ATOM 687 O O . ALA A 1 87 ? -22.937 2.880 6.479 1.00 89.50 87 ALA A O 1
ATOM 688 N N . LEU A 1 88 ? -21.652 4.487 7.385 1.00 89.19 88 LEU A N 1
ATOM 689 C CA . LEU A 1 88 ? -22.502 5.599 6.955 1.00 89.19 88 LEU A CA 1
ATOM 690 C C . LEU A 1 88 ? -22.386 5.874 5.450 1.00 89.19 88 LEU A C 1
ATOM 692 O O . LEU A 1 88 ? -23.401 6.129 4.820 1.00 89.19 88 LEU A O 1
ATOM 696 N N . ALA A 1 89 ? -21.182 5.805 4.875 1.00 80.69 89 ALA A N 1
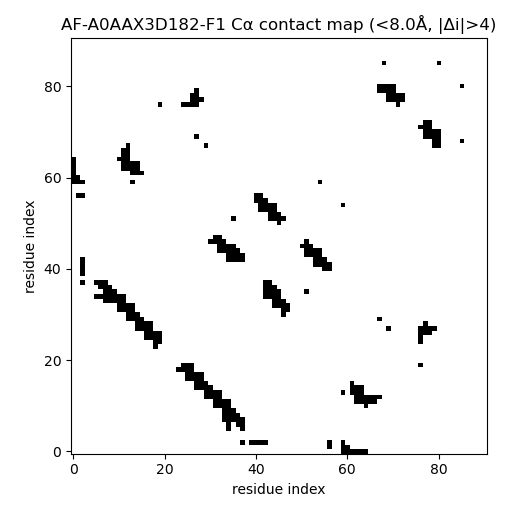ATOM 697 C CA . ALA A 1 89 ? -20.965 6.079 3.451 1.00 80.69 89 ALA A CA 1
ATOM 698 C C . ALA A 1 89 ? -21.478 4.973 2.506 1.00 80.69 89 ALA A C 1
ATOM 700 O O . ALA A 1 89 ? -21.606 5.210 1.309 1.00 80.69 89 ALA A O 1
ATOM 701 N N . GLY A 1 90 ? -21.700 3.761 3.024 1.00 71.50 90 GLY A N 1
ATOM 702 C CA . GLY A 1 90 ? -22.249 2.627 2.271 1.00 71.50 90 GLY A CA 1
ATOM 703 C C . GLY A 1 90 ? -23.776 2.496 2.330 1.00 71.50 90 GLY A C 1
ATOM 704 O O . GLY A 1 90 ? -24.296 1.510 1.811 1.00 71.50 90 GLY A O 1
ATOM 705 N N . LYS A 1 91 ? -24.467 3.427 2.997 1.00 5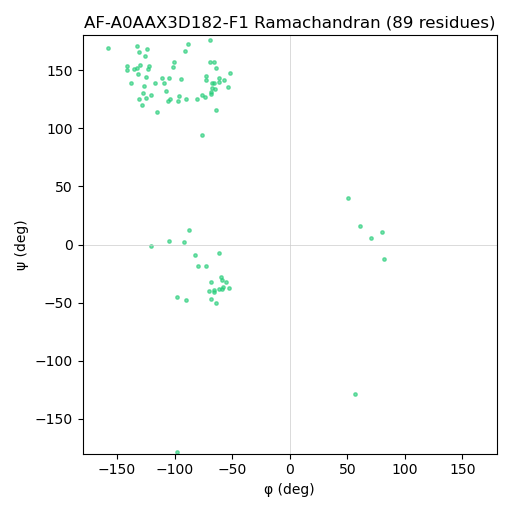1.84 91 LYS A N 1
ATOM 706 C CA . LYS A 1 91 ? -25.927 3.590 2.942 1.00 51.84 91 LYS A CA 1
ATOM 707 C C . LYS A 1 91 ? -26.286 4.618 1.880 1.00 51.84 91 LYS A C 1
ATOM 709 O O . LYS A 1 91 ? -27.342 4.419 1.247 1.00 51.84 91 LYS A O 1
#

pLDDT: mean 93.67, std 5.79, range [51.84, 97.69]

Sequence (91 aa):
MKISQLEAGMSVWSVSRVNMGNTTLKTVVVHPVVIVEVHDNHVIATWNGNAPRRFGESVIKGWKKEKPLLIREGFGQMRLATREEKALAGK

Solvent-accessible surface area (backbone atoms only — not comparable to full-atom values): 5314 Å² total; per-residue (Å²): 65,61,71,94,79,59,51,59,71,41,66,30,23,42,55,47,79,44,55,56,75,96,46,90,52,64,25,52,48,75,45,65,30,36,27,66,40,71,52,100,71,36,32,33,32,27,43,92,87,45,80,68,41,83,43,43,56,88,59,43,48,57,27,34,74,60,83,77,60,69,41,77,48,80,96,74,28,31,38,76,52,54,74,66,58,50,58,61,73,75,108

Organism: NCBI:txid1134687

Mean predicted aligned error: 3.7 Å

Foldseek 3Di:
DALVVDDAQQKWKFWDWDDPPPDPDIAIDIFIKGFHAGDPFWTFIDTPPDDTDIDGPVRCVRMGSDDFDWDADPPRGIDGDDPVRVVVVVD

Nearest PDB structures (foldseek):
  6eri-assembly1_AC  TM=6.105E-01  e=1.413E+00  Spinacia oleracea
  6gc6-assembly1_C  TM=5.948E-01  e=1.666E+00  Escherichia coli K-12
  7aqc-assembly1_C  TM=6.055E-01  e=3.395E+00  Bacillus subtilis subsp. subtilis str. 168
  4gzv-assembly2_G  TM=3.635E-01  e=6.920E+00  Bacteroides ovatus ATCC 8483